Protein AF-A0AAE3GCT2-F1 (afdb_monomer)

Organism: NCBI:txid334858

Radius of gyration: 16.29 Å; Cα contacts (8 Å, |Δi|>4): 126; chains: 1; bounding box: 26×28×56 Å

Nearest PDB structures (foldseek):
  4u13-assembly1_B  TM=7.951E-01  e=9.377E-02  Sinorhizobium meliloti 1021
  4kvh-assembly1_A-2  TM=7.182E-01  e=4.572E-02  Halomicrobium mukohataei DSM 12286
  3g0k-assembly1_A-2  TM=7.296E-01  e=1.426E-01  Novosphingobium aromaticivorans DSM 12444
  8uqf-assembly1_A  TM=7.338E-01  e=5.320E-01  synthetic construct
  2lyx-assembly1_A  TM=4.913E-01  e=6.367E-01  Bacillus subtilis subsp. subtilis str. 168

Structure (mmCIF, N/CA/C/O backbone):
data_AF-A0AAE3GCT2-F1
#
_entry.id   AF-A0AAE3GCT2-F1
#
loop_
_atom_site.group_PDB
_atom_site.id
_atom_site.type_symbol
_atom_site.label_atom_id
_atom_site.label_alt_id
_atom_site.label_comp_id
_atom_site.label_asym_id
_atom_site.label_entity_id
_atom_site.label_seq_id
_atom_site.pdbx_PDB_ins_code
_atom_site.Cartn_x
_atom_site.Cartn_y
_atom_site.Cartn_z
_atom_site.occupancy
_atom_site.B_iso_or_equiv
_atom_site.auth_seq_id
_atom_site.auth_comp_id
_atom_site.auth_asym_id
_atom_site.auth_atom_id
_atom_site.pdbx_PDB_model_num
ATOM 1 N N . MET A 1 1 ? -14.445 -4.430 -14.194 1.00 50.38 1 MET A N 1
ATOM 2 C CA . MET A 1 1 ? -14.496 -4.505 -12.719 1.00 50.38 1 MET A CA 1
ATOM 3 C C . MET A 1 1 ? -13.604 -3.387 -12.199 1.00 50.38 1 MET A C 1
ATOM 5 O O . MET A 1 1 ? -12.483 -3.295 -12.684 1.00 50.38 1 MET A O 1
ATOM 9 N N . SER A 1 2 ? -14.136 -2.485 -11.367 1.00 55.19 2 SER A N 1
ATOM 10 C CA . SER A 1 2 ? -13.393 -1.357 -10.766 1.00 55.19 2 SER A CA 1
ATOM 11 C C . SER A 1 2 ? -12.908 -1.746 -9.368 1.00 55.19 2 SER A C 1
ATOM 13 O O . SER A 1 2 ? -13.453 -2.675 -8.776 1.00 55.19 2 SER A O 1
ATOM 15 N N . SER A 1 3 ? -11.936 -1.014 -8.829 1.00 59.09 3 SER A N 1
ATOM 16 C CA . SER A 1 3 ? -11.505 -1.122 -7.428 1.00 59.09 3 SER A CA 1
ATOM 17 C C . SER A 1 3 ? -12.627 -0.815 -6.421 1.00 59.09 3 SER A C 1
ATOM 19 O O . SER A 1 3 ? -12.492 -1.160 -5.253 1.00 59.09 3 SER A O 1
ATOM 21 N N . ASP A 1 4 ? -13.715 -0.171 -6.852 1.00 62.50 4 ASP A N 1
ATOM 22 C CA . ASP A 1 4 ? -14.817 0.267 -5.977 1.00 62.50 4 ASP A CA 1
ATOM 23 C C . ASP A 1 4 ? -15.837 -0.845 -5.655 1.00 62.50 4 ASP A C 1
ATOM 25 O O . ASP A 1 4 ? -16.781 -0.627 -4.900 1.00 62.50 4 ASP A O 1
ATOM 29 N N . ASP A 1 5 ? -15.670 -2.038 -6.235 1.00 73.06 5 ASP A N 1
ATOM 30 C CA . ASP A 1 5 ? -16.463 -3.239 -5.948 1.00 73.06 5 ASP A CA 1
ATOM 31 C C . ASP A 1 5 ? -15.607 -4.239 -5.145 1.00 73.06 5 ASP A C 1
ATOM 33 O O . ASP A 1 5 ? -14.478 -4.504 -5.563 1.00 73.06 5 ASP A O 1
ATOM 37 N N . PRO A 1 6 ? -16.095 -4.842 -4.040 1.00 70.62 6 PRO A N 1
ATOM 38 C CA . PRO A 1 6 ? -15.294 -5.751 -3.214 1.00 70.62 6 PRO A CA 1
ATOM 39 C C . PRO A 1 6 ? -14.650 -6.907 -3.991 1.00 70.62 6 PRO A C 1
ATOM 41 O O . PRO A 1 6 ? -13.494 -7.255 -3.747 1.00 70.62 6 PRO A O 1
ATOM 44 N N . ALA A 1 7 ? -15.364 -7.488 -4.960 1.00 70.56 7 ALA A N 1
ATOM 45 C CA . ALA A 1 7 ? -14.808 -8.548 -5.798 1.00 70.56 7 ALA A CA 1
ATOM 46 C C . ALA A 1 7 ? -13.736 -8.006 -6.759 1.00 70.56 7 ALA A C 1
ATOM 48 O O . ALA A 1 7 ? -12.686 -8.630 -6.925 1.00 70.56 7 ALA A O 1
ATOM 49 N N . GLY A 1 8 ? -13.962 -6.828 -7.347 1.00 66.56 8 GLY A N 1
ATOM 50 C CA . GLY A 1 8 ? -12.963 -6.109 -8.139 1.00 66.56 8 GLY A CA 1
ATOM 51 C C . GLY A 1 8 ? -11.697 -5.752 -7.352 1.00 66.56 8 GLY A C 1
ATOM 52 O O . GLY A 1 8 ? -10.592 -5.958 -7.857 1.00 66.56 8 GLY A O 1
ATOM 53 N N . HIS A 1 9 ? -11.842 -5.299 -6.106 1.00 70.00 9 HIS A N 1
ATOM 54 C CA . HIS A 1 9 ? -10.734 -5.001 -5.198 1.0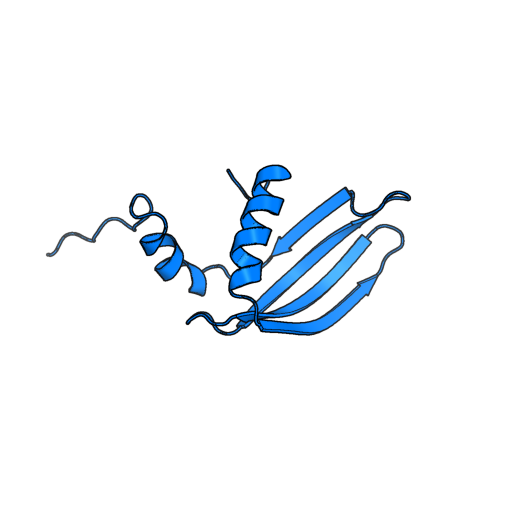0 70.00 9 HIS A CA 1
ATOM 55 C C . HIS A 1 9 ? -9.893 -6.253 -4.906 1.00 70.00 9 HIS A C 1
ATOM 57 O O . HIS A 1 9 ? -8.679 -6.248 -5.114 1.00 70.00 9 HIS A O 1
ATOM 63 N N . LEU A 1 10 ? -10.533 -7.364 -4.521 1.00 77.56 10 LEU A N 1
ATOM 64 C CA . LEU A 1 10 ? -9.839 -8.628 -4.240 1.00 77.56 10 LEU A CA 1
ATOM 65 C C . LEU A 1 10 ? -9.153 -9.214 -5.483 1.00 77.56 10 LEU A C 1
ATOM 67 O O . LEU A 1 10 ? -8.028 -9.713 -5.398 1.00 77.56 10 LEU A O 1
ATOM 71 N N . ALA A 1 11 ? -9.799 -9.137 -6.649 1.00 74.31 11 ALA A N 1
ATOM 72 C CA . ALA A 1 11 ? -9.211 -9.595 -7.905 1.00 74.31 11 ALA A CA 1
ATOM 73 C C . ALA A 1 11 ? -7.988 -8.752 -8.309 1.00 74.31 11 ALA A C 1
ATOM 75 O O . ALA A 1 11 ? -6.964 -9.308 -8.716 1.00 74.31 11 ALA A O 1
ATOM 76 N N . GLY A 1 12 ? -8.071 -7.425 -8.161 1.00 74.38 12 GLY A N 1
ATOM 77 C CA . GLY A 1 12 ? -6.950 -6.514 -8.395 1.00 74.38 12 GLY A CA 1
ATOM 78 C C . GLY A 1 12 ? -5.777 -6.794 -7.456 1.00 74.38 12 GLY A C 1
ATOM 79 O O . GLY A 1 12 ? -4.633 -6.897 -7.907 1.00 74.38 12 GLY A O 1
ATOM 80 N N . LEU A 1 13 ? -6.068 -7.025 -6.173 1.00 82.19 13 LEU A N 1
ATOM 81 C CA . LEU A 1 13 ? -5.068 -7.349 -5.160 1.00 82.19 13 LEU A CA 1
ATOM 82 C C . LEU A 1 13 ? -4.312 -8.644 -5.493 1.00 82.19 13 LEU A C 1
ATOM 84 O O . LEU A 1 13 ? -3.086 -8.675 -5.417 1.00 82.19 13 LEU A O 1
ATOM 88 N N . ALA A 1 14 ? -5.006 -9.694 -5.940 1.00 81.81 14 ALA A N 1
ATOM 89 C CA . ALA A 1 14 ? -4.371 -10.963 -6.302 1.00 81.81 14 ALA A CA 1
ATOM 90 C C . ALA A 1 14 ? -3.364 -10.833 -7.462 1.00 81.81 14 ALA A C 1
ATOM 92 O O . ALA A 1 14 ? -2.341 -11.521 -7.477 1.00 81.81 14 ALA A O 1
ATOM 93 N N . GLY A 1 15 ? -3.643 -9.964 -8.440 1.00 82.81 15 GLY A N 1
ATOM 94 C CA . GLY A 1 15 ? -2.706 -9.654 -9.522 1.00 82.81 15 GLY A CA 1
ATOM 95 C C . GLY A 1 15 ? -1.523 -8.821 -9.032 1.00 82.81 15 GLY A C 1
ATOM 96 O O . GLY A 1 15 ? -0.373 -9.147 -9.327 1.00 82.81 15 GLY A O 1
ATOM 97 N N . PHE A 1 16 ? -1.806 -7.790 -8.237 1.00 85.94 16 PHE A N 1
ATOM 98 C CA . PHE A 1 16 ? -0.803 -6.881 -7.691 1.00 85.94 16 PHE A CA 1
ATOM 99 C C . PHE A 1 16 ? 0.210 -7.600 -6.788 1.00 85.94 16 PHE A C 1
ATOM 101 O O . PHE A 1 16 ? 1.415 -7.437 -6.966 1.00 85.94 16 PHE A O 1
ATOM 108 N N . LEU A 1 17 ? -0.243 -8.498 -5.906 1.00 89.00 17 LEU A N 1
ATOM 109 C CA . LEU A 1 17 ? 0.630 -9.261 -5.003 1.00 89.00 17 LEU A CA 1
ATOM 110 C C . LEU A 1 17 ? 1.683 -10.118 -5.723 1.00 89.00 17 LEU A C 1
ATOM 112 O O . LEU A 1 17 ? 2.697 -10.458 -5.123 1.00 89.00 17 LEU A O 1
ATOM 116 N N . ARG A 1 18 ? 1.494 -10.451 -7.007 1.00 90.44 18 ARG A N 1
ATOM 117 C CA . ARG A 1 18 ? 2.499 -11.199 -7.786 1.00 90.44 18 ARG A CA 1
ATOM 118 C C . ARG A 1 18 ? 3.738 -10.379 -8.117 1.00 90.44 18 ARG A C 1
ATOM 120 O O . ARG A 1 18 ? 4.776 -10.965 -8.406 1.00 90.44 18 ARG A O 1
ATOM 127 N N . VAL A 1 19 ? 3.612 -9.054 -8.147 1.00 92.12 19 VAL A N 1
ATOM 128 C CA . VAL A 1 19 ? 4.724 -8.155 -8.467 1.00 92.12 19 VAL A CA 1
ATOM 129 C C . VAL A 1 19 ? 5.299 -7.471 -7.235 1.00 92.12 19 VAL A C 1
ATOM 131 O O . VAL A 1 19 ? 6.386 -6.914 -7.331 1.00 92.12 19 VAL A O 1
ATOM 134 N N . VAL A 1 20 ? 4.615 -7.509 -6.091 1.00 95.94 20 VAL A N 1
ATOM 135 C CA . VAL A 1 20 ? 5.107 -6.935 -4.833 1.00 95.94 20 VAL A CA 1
ATOM 136 C C . VAL A 1 20 ? 6.246 -7.785 -4.272 1.00 95.94 20 VAL A C 1
ATOM 138 O O . VAL A 1 20 ? 6.118 -8.998 -4.129 1.00 95.94 20 VAL A O 1
ATOM 141 N N . THR A 1 21 ? 7.360 -7.144 -3.927 1.00 97.50 21 THR A N 1
ATOM 142 C CA . THR A 1 21 ? 8.542 -7.787 -3.329 1.00 97.50 21 THR A CA 1
ATOM 143 C C . THR A 1 21 ? 8.739 -7.437 -1.860 1.00 97.50 21 THR A C 1
ATOM 145 O O . THR A 1 21 ? 9.530 -8.087 -1.183 1.00 97.50 21 THR A O 1
ATOM 148 N N . GLY A 1 22 ? 8.052 -6.412 -1.360 1.00 96.75 22 GLY A N 1
ATOM 149 C CA . GLY A 1 22 ? 8.149 -5.975 0.027 1.00 96.75 22 GLY A CA 1
ATOM 150 C C . GLY A 1 22 ? 7.327 -4.721 0.288 1.00 96.75 22 GLY A C 1
ATOM 151 O O . GLY A 1 22 ? 6.853 -4.074 -0.649 1.00 96.75 22 GLY A O 1
ATOM 152 N N . VAL A 1 23 ? 7.177 -4.394 1.567 1.00 97.88 23 VAL A N 1
ATOM 153 C CA . VAL A 1 23 ? 6.538 -3.164 2.029 1.00 97.88 23 VAL A CA 1
ATOM 154 C C . VAL A 1 23 ? 7.362 -2.552 3.153 1.00 97.88 23 VAL A C 1
ATOM 156 O O . VAL A 1 23 ? 7.783 -3.273 4.056 1.00 97.88 23 VAL A O 1
ATOM 159 N N . ASP A 1 24 ? 7.535 -1.237 3.103 1.00 98.50 24 ASP A N 1
ATOM 160 C CA . ASP A 1 24 ? 8.198 -0.455 4.143 1.00 98.50 24 ASP A CA 1
ATOM 161 C C . ASP A 1 24 ? 7.184 0.528 4.736 1.00 98.50 24 ASP A C 1
ATOM 163 O O . ASP A 1 24 ? 6.697 1.438 4.060 1.00 98.50 24 ASP A O 1
ATOM 167 N N . MET A 1 25 ? 6.832 0.336 6.008 1.00 98.50 25 MET A N 1
ATOM 168 C CA . MET A 1 25 ? 5.912 1.229 6.713 1.00 98.50 25 MET A CA 1
ATOM 169 C C . MET A 1 25 ? 6.598 2.554 7.055 1.00 98.50 25 MET A C 1
ATOM 171 O O . MET A 1 25 ? 7.714 2.567 7.573 1.00 98.50 25 MET A O 1
ATOM 175 N N . ILE A 1 26 ? 5.921 3.673 6.791 1.00 98.50 26 ILE A N 1
ATOM 176 C CA . ILE A 1 26 ? 6.463 5.027 6.990 1.00 98.50 26 ILE A CA 1
ATOM 177 C C . ILE A 1 26 ? 5.759 5.730 8.146 1.00 98.50 26 ILE A C 1
ATOM 179 O O . ILE A 1 26 ? 6.407 6.393 8.954 1.00 98.50 26 ILE A O 1
ATOM 183 N N . SER A 1 27 ? 4.431 5.635 8.212 1.00 98.50 27 SER A N 1
ATOM 184 C CA . SER A 1 27 ? 3.638 6.286 9.251 1.00 98.50 27 SER A CA 1
ATOM 185 C C . SER A 1 27 ? 2.325 5.558 9.481 1.00 98.50 27 SER A C 1
ATOM 187 O O . SER A 1 27 ? 1.714 5.047 8.545 1.00 98.50 27 SER A O 1
ATOM 189 N N . GLU A 1 28 ? 1.882 5.568 10.732 1.00 98.50 28 GLU A N 1
ATOM 190 C CA . GLU A 1 28 ? 0.628 4.978 11.171 1.00 98.50 28 GLU A CA 1
ATOM 191 C C . GLU A 1 28 ? -0.076 5.976 12.095 1.00 98.50 28 GLU A C 1
ATOM 193 O O . GLU A 1 28 ? 0.531 6.523 13.020 1.00 98.50 28 GLU A O 1
ATOM 198 N N . LEU A 1 29 ? -1.357 6.227 11.841 1.00 98.50 29 LEU A N 1
ATOM 199 C CA . LEU A 1 29 ? -2.220 7.048 12.684 1.00 98.50 29 LEU A CA 1
ATOM 200 C C . LEU A 1 29 ? -3.483 6.259 13.001 1.00 98.50 29 LEU A C 1
ATOM 202 O O . LEU A 1 29 ? -4.195 5.839 12.091 1.00 98.50 29 LEU A O 1
ATOM 206 N N . TYR A 1 30 ? -3.770 6.095 14.288 1.00 98.12 30 TYR A N 1
ATOM 207 C CA . TYR A 1 30 ? -4.891 5.297 14.773 1.00 98.12 30 TYR A CA 1
ATOM 208 C C . TYR A 1 30 ? -5.914 6.169 15.497 1.00 98.12 30 TYR A C 1
ATOM 210 O O . TYR A 1 30 ? -5.560 6.974 16.359 1.00 98.12 30 TYR A O 1
ATOM 218 N N . GLY A 1 31 ? -7.182 5.976 15.148 1.00 97.25 31 GLY A N 1
ATOM 219 C CA . GLY A 1 31 ? -8.345 6.467 15.877 1.00 97.25 31 GLY A CA 1
ATOM 220 C C . GLY A 1 31 ? -9.168 5.302 16.430 1.00 97.25 31 GLY A C 1
ATOM 221 O O . GLY A 1 31 ? -8.844 4.136 16.228 1.00 97.25 31 GLY A O 1
ATOM 222 N N . GLU A 1 32 ? -10.266 5.611 17.117 1.00 97.62 32 GLU A N 1
ATOM 223 C CA . GLU A 1 32 ? -11.124 4.590 17.740 1.00 97.62 32 GLU A CA 1
ATOM 224 C C . GLU A 1 32 ? -11.757 3.632 16.715 1.00 97.62 32 GLU A C 1
ATOM 226 O O . GLU A 1 32 ? -11.902 2.442 16.975 1.00 97.62 32 GLU A O 1
ATOM 231 N N . ARG A 1 33 ? -12.130 4.147 15.537 1.00 98.06 33 ARG A N 1
ATOM 232 C CA . ARG A 1 33 ? -12.817 3.393 14.470 1.00 98.06 33 ARG A CA 1
ATOM 233 C C . ARG A 1 33 ? -12.211 3.628 13.088 1.00 98.06 33 ARG A C 1
ATOM 235 O O . ARG A 1 33 ? -12.877 3.449 12.067 1.00 98.06 33 ARG A O 1
ATOM 242 N N . GLU A 1 34 ? -10.964 4.078 13.050 1.00 98.44 34 GLU A N 1
ATOM 243 C CA . GLU A 1 34 ? -10.258 4.362 11.808 1.00 98.44 34 GLU A CA 1
ATOM 244 C C . GLU A 1 34 ? -8.747 4.223 11.967 1.00 98.44 34 GLU A C 1
ATOM 246 O O . GLU A 1 34 ? -8.206 4.351 13.065 1.00 98.44 34 GLU A O 1
ATOM 251 N N . ALA A 1 35 ? -8.066 3.982 10.854 1.00 98.38 35 ALA A N 1
ATOM 252 C CA . ALA A 1 35 ? -6.613 3.987 10.783 1.00 98.38 35 ALA A CA 1
ATOM 253 C C . ALA A 1 35 ? -6.170 4.620 9.465 1.00 98.38 35 ALA A C 1
ATOM 255 O O . ALA A 1 35 ? -6.845 4.472 8.449 1.00 98.38 35 ALA A O 1
ATOM 256 N N . THR A 1 36 ? -5.038 5.316 9.468 1.00 98.50 36 THR A N 1
ATOM 257 C CA . THR A 1 36 ? -4.374 5.792 8.252 1.00 98.50 36 THR A CA 1
ATOM 258 C C . THR A 1 36 ? -2.946 5.286 8.246 1.00 98.50 36 THR A C 1
ATOM 260 O O . THR A 1 36 ? -2.203 5.531 9.196 1.00 98.50 36 THR A O 1
ATOM 263 N N . LEU A 1 37 ? -2.569 4.607 7.170 1.00 98.56 37 LEU A N 1
ATOM 264 C CA . LEU A 1 37 ? -1.225 4.092 6.954 1.00 98.56 37 LEU A CA 1
ATOM 265 C C . LEU A 1 37 ? -0.590 4.830 5.782 1.00 98.56 37 LEU A C 1
ATOM 267 O O . LEU A 1 37 ? -1.246 5.104 4.777 1.00 98.56 37 LEU A O 1
ATOM 271 N N . VAL A 1 38 ? 0.700 5.120 5.899 1.00 98.62 38 VAL A N 1
ATOM 272 C CA . VAL A 1 38 ? 1.542 5.561 4.789 1.00 98.62 38 VAL A CA 1
ATOM 273 C C . VAL A 1 38 ? 2.691 4.577 4.683 1.00 98.62 38 VAL A C 1
ATOM 275 O O . VAL A 1 38 ? 3.430 4.393 5.648 1.00 98.62 38 VAL A O 1
ATOM 278 N N . TYR A 1 39 ? 2.849 3.947 3.526 1.00 98.62 39 TYR A N 1
ATOM 279 C CA . TYR A 1 39 ? 3.864 2.922 3.303 1.00 98.62 39 TYR A CA 1
ATOM 280 C C . TYR A 1 39 ? 4.343 2.918 1.854 1.00 98.62 39 TYR A C 1
ATOM 282 O O . TYR A 1 39 ? 3.642 3.346 0.933 1.00 98.62 39 TYR A O 1
ATOM 290 N N . ASP A 1 40 ? 5.563 2.441 1.662 1.00 98.56 40 ASP A N 1
ATOM 291 C CA . ASP A 1 40 ? 6.119 2.138 0.356 1.00 98.56 40 ASP A CA 1
ATOM 292 C C . ASP A 1 40 ? 5.834 0.679 0.003 1.00 98.56 40 ASP A C 1
ATOM 294 O O . ASP A 1 40 ? 6.040 -0.224 0.810 1.00 98.56 40 ASP A O 1
ATOM 298 N N . VAL A 1 41 ? 5.355 0.445 -1.218 1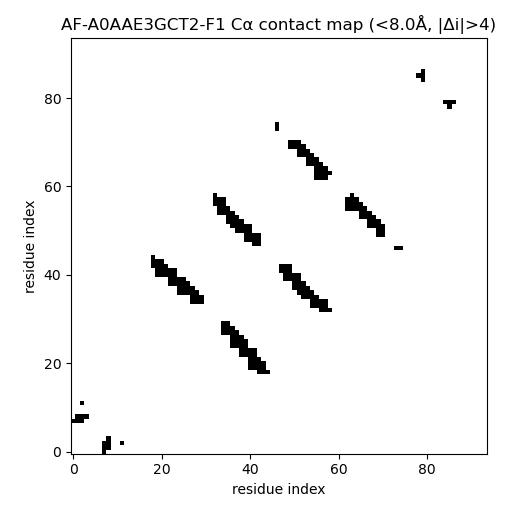.00 98.19 41 VAL A N 1
ATOM 299 C CA . VAL A 1 41 ? 5.242 -0.890 -1.811 1.00 98.19 41 VAL A CA 1
ATOM 300 C C . VAL A 1 41 ? 6.350 -1.048 -2.834 1.00 98.19 41 VAL A C 1
ATOM 302 O O . VAL A 1 41 ? 6.380 -0.329 -3.834 1.00 98.19 41 VAL A O 1
ATOM 305 N N . HIS A 1 42 ? 7.244 -2.004 -2.617 1.00 97.88 42 HIS A N 1
ATOM 306 C CA . HIS A 1 42 ? 8.287 -2.340 -3.577 1.00 97.88 42 HIS A CA 1
ATOM 307 C C . HIS A 1 42 ? 7.764 -3.354 -4.577 1.00 97.88 42 HIS A C 1
ATOM 309 O O . HIS A 1 42 ? 7.150 -4.353 -4.198 1.00 97.88 42 HIS A O 1
ATOM 315 N N . THR A 1 43 ? 8.024 -3.111 -5.858 1.00 96.62 43 THR A N 1
ATOM 316 C CA . THR A 1 43 ? 7.568 -3.976 -6.941 1.00 96.62 43 THR A CA 1
ATOM 317 C C . THR A 1 43 ? 8.731 -4.424 -7.819 1.00 96.62 43 THR A C 1
ATOM 319 O O . THR A 1 43 ? 9.644 -3.656 -8.115 1.00 96.62 43 THR A O 1
ATOM 322 N N . ALA A 1 44 ? 8.667 -5.659 -8.314 1.00 95.25 44 ALA A N 1
ATOM 323 C CA . ALA A 1 44 ? 9.550 -6.198 -9.347 1.00 95.25 44 ALA A CA 1
ATOM 324 C C . ALA A 1 44 ? 9.150 -5.702 -10.752 1.00 95.25 44 ALA A C 1
ATOM 326 O O . ALA A 1 44 ? 9.125 -6.467 -11.717 1.00 95.25 44 ALA A O 1
ATOM 327 N N . THR A 1 45 ? 8.780 -4.427 -10.871 1.00 93.12 45 THR A N 1
ATOM 328 C CA . THR A 1 45 ? 8.360 -3.794 -12.127 1.00 93.12 45 THR A CA 1
ATOM 329 C C . THR A 1 45 ? 9.174 -2.524 -12.376 1.00 93.12 45 THR A C 1
ATOM 331 O O . THR A 1 45 ? 9.795 -2.008 -11.446 1.00 93.12 45 THR A O 1
ATOM 334 N N . PRO A 1 46 ? 9.144 -1.957 -13.596 1.00 93.56 46 PRO A N 1
ATOM 335 C CA . PRO A 1 46 ? 9.759 -0.657 -13.863 1.00 93.56 46 PRO A CA 1
ATOM 336 C C . PRO A 1 46 ? 9.208 0.502 -13.017 1.00 93.56 46 PRO A C 1
ATOM 338 O O . PRO A 1 46 ? 9.858 1.540 -12.946 1.00 93.56 46 PRO A O 1
ATOM 341 N N . VAL A 1 47 ? 8.045 0.341 -12.368 1.00 94.31 47 VAL A N 1
ATOM 342 C CA . VAL A 1 47 ? 7.518 1.326 -11.407 1.00 94.31 47 VAL A CA 1
ATOM 343 C C . VAL A 1 47 ? 8.420 1.438 -10.175 1.00 94.31 47 VAL A C 1
ATOM 345 O O . VAL A 1 47 ? 8.511 2.505 -9.574 1.00 94.31 47 VAL A O 1
ATOM 348 N N . GLY A 1 48 ? 9.119 0.361 -9.805 1.00 96.06 48 GLY A N 1
ATOM 349 C CA . GLY A 1 48 ? 9.937 0.320 -8.600 1.00 96.06 48 GLY A CA 1
ATOM 350 C C . GLY A 1 48 ? 9.061 0.426 -7.356 1.00 96.06 48 GLY A C 1
ATOM 351 O O . GLY A 1 48 ? 8.381 -0.537 -7.000 1.00 96.06 48 GLY A O 1
ATOM 352 N N . THR A 1 49 ? 9.066 1.590 -6.710 1.00 97.62 49 THR A N 1
ATOM 353 C CA . THR A 1 49 ? 8.347 1.833 -5.454 1.00 97.62 49 THR A CA 1
ATOM 354 C C . THR A 1 49 ? 7.079 2.656 -5.677 1.00 97.62 49 THR A C 1
ATOM 356 O O . THR A 1 49 ? 7.131 3.741 -6.251 1.00 97.62 49 THR A O 1
ATOM 359 N N . GLN A 1 50 ? 5.952 2.178 -5.147 1.00 97.12 50 GLN A N 1
ATOM 360 C CA . GLN A 1 50 ? 4.708 2.936 -5.036 1.00 97.12 50 GLN A CA 1
ATOM 361 C C . GLN A 1 50 ? 4.532 3.459 -3.606 1.00 97.12 50 GLN A C 1
ATOM 363 O O . GLN A 1 50 ? 4.306 2.676 -2.682 1.00 97.12 50 GLN A O 1
ATOM 368 N N . ARG A 1 51 ? 4.535 4.785 -3.441 1.00 98.25 51 ARG A N 1
ATOM 369 C CA . ARG A 1 51 ? 4.097 5.431 -2.198 1.00 98.25 51 ARG A CA 1
ATOM 370 C C . ARG A 1 51 ? 2.581 5.342 -2.090 1.00 98.25 51 ARG A C 1
ATOM 372 O O . ARG A 1 51 ? 1.870 5.830 -2.970 1.00 98.25 51 ARG A O 1
ATOM 379 N N . THR A 1 52 ? 2.110 4.764 -0.997 1.00 97.81 52 THR A N 1
ATOM 380 C CA . THR A 1 52 ? 0.692 4.521 -0.753 1.00 97.81 52 THR A CA 1
ATOM 381 C C . THR A 1 52 ? 0.259 5.199 0.538 1.00 97.81 52 THR A C 1
ATOM 383 O O . THR A 1 52 ? 0.962 5.128 1.545 1.00 97.81 52 THR A O 1
ATOM 386 N N . ALA A 1 53 ? -0.895 5.858 0.500 1.00 98.38 53 ALA A N 1
ATOM 387 C CA . ALA A 1 53 ? -1.657 6.222 1.682 1.00 98.38 53 ALA A CA 1
ATOM 388 C C . ALA A 1 53 ? -2.970 5.437 1.660 1.00 98.38 53 ALA A C 1
ATOM 390 O O . ALA A 1 53 ? -3.687 5.454 0.659 1.00 98.38 53 ALA A O 1
ATOM 391 N N . GLU A 1 54 ? -3.280 4.748 2.749 1.00 97.25 54 GLU A N 1
ATOM 392 C CA . GLU A 1 54 ? -4.481 3.929 2.860 1.00 97.25 54 GLU A CA 1
ATOM 393 C C . GLU A 1 54 ? -5.229 4.286 4.141 1.00 97.25 54 GLU A C 1
ATOM 395 O O . GLU A 1 54 ? -4.648 4.313 5.227 1.00 97.25 54 GLU A O 1
ATOM 400 N N . HIS A 1 55 ? -6.511 4.612 4.005 1.00 98.00 55 HIS A N 1
ATOM 401 C CA . HIS A 1 55 ? -7.382 4.942 5.124 1.00 98.00 55 HIS A CA 1
ATOM 402 C C . HIS A 1 55 ? -8.448 3.866 5.306 1.00 98.00 55 HIS A C 1
ATOM 404 O O . HIS A 1 55 ? -9.149 3.504 4.362 1.00 98.00 55 HIS A O 1
ATOM 410 N N . PHE A 1 56 ? -8.600 3.402 6.539 1.00 96.81 56 PHE A N 1
ATOM 411 C CA . PHE A 1 56 ? -9.512 2.339 6.929 1.00 96.81 56 PHE A CA 1
ATOM 412 C C . PHE A 1 56 ? -10.615 2.883 7.824 1.00 96.81 56 PHE A C 1
ATOM 414 O O . PHE A 1 56 ? -10.346 3.665 8.736 1.00 96.81 56 PHE A O 1
ATOM 421 N N . ARG A 1 57 ? -11.839 2.384 7.634 1.00 97.69 57 ARG A N 1
ATOM 422 C CA . ARG A 1 57 ? -12.889 2.432 8.661 1.00 97.69 57 ARG A CA 1
ATOM 423 C C . ARG A 1 57 ? -13.077 1.061 9.267 1.00 97.69 57 ARG A C 1
ATOM 425 O O . ARG A 1 57 ? -13.010 0.056 8.563 1.00 97.69 57 ARG A O 1
ATOM 432 N N . LEU A 1 58 ? -13.315 1.042 10.572 1.00 97.00 58 LEU A N 1
ATOM 433 C CA . LEU A 1 58 ? -13.366 -0.163 11.385 1.00 97.00 58 LEU A CA 1
ATOM 434 C C . LEU A 1 58 ? -14.687 -0.246 12.161 1.00 97.00 58 LEU A C 1
ATOM 436 O O . LEU A 1 58 ? -15.284 0.765 12.552 1.00 97.00 58 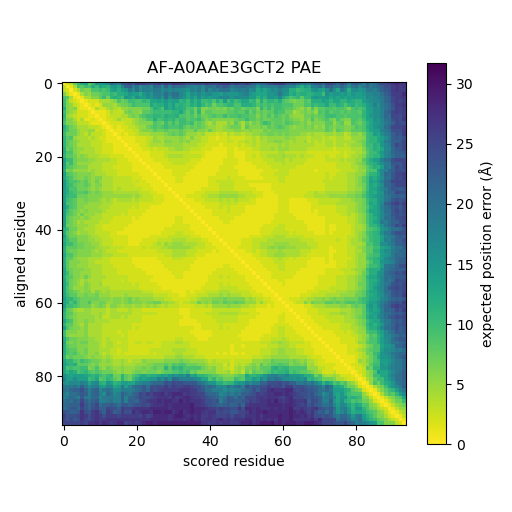LEU A O 1
ATOM 440 N N . ASP A 1 59 ? -15.129 -1.470 12.399 1.00 96.31 59 ASP A N 1
ATOM 441 C CA . ASP A 1 59 ? -16.111 -1.819 13.415 1.00 96.31 59 ASP A CA 1
ATOM 442 C C . ASP A 1 59 ? -15.637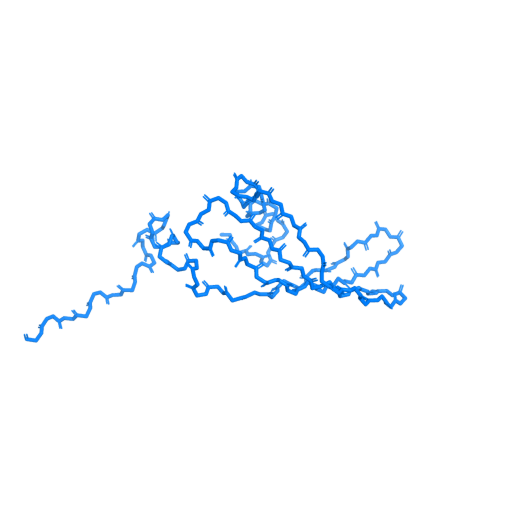 -3.024 14.238 1.00 96.31 59 ASP A C 1
ATOM 444 O O . ASP A 1 59 ? -14.498 -3.471 14.108 1.00 96.31 59 ASP A O 1
ATOM 448 N N . ASP A 1 60 ? -16.515 -3.550 15.090 1.00 95.88 60 ASP A N 1
ATOM 449 C CA . ASP A 1 60 ? -16.197 -4.661 15.992 1.00 95.88 60 ASP A CA 1
ATOM 450 C C . ASP A 1 60 ? -15.907 -5.979 15.242 1.00 95.88 60 ASP A C 1
ATOM 452 O O . ASP A 1 60 ? -15.433 -6.945 15.837 1.00 95.88 60 ASP A O 1
ATOM 456 N N . THR A 1 61 ? -16.195 -6.033 13.938 1.00 95.06 61 THR A N 1
ATOM 457 C CA . THR A 1 61 ? -15.985 -7.192 13.063 1.00 95.06 61 THR A CA 1
ATOM 458 C C . THR A 1 61 ? -14.791 -7.028 12.120 1.00 95.06 61 THR A C 1
ATOM 460 O O . THR A 1 61 ? -14.306 -8.026 11.584 1.00 95.06 61 THR A O 1
ATOM 463 N N . GLY A 1 62 ? -14.276 -5.804 11.952 1.00 92.38 62 GLY A N 1
ATOM 464 C CA . GLY A 1 62 ? -13.064 -5.519 11.187 1.00 92.38 62 GLY A CA 1
ATOM 465 C C . GLY A 1 62 ? -13.180 -4.301 10.271 1.00 92.38 62 GLY A C 1
ATOM 466 O O . GLY A 1 62 ? -13.799 -3.297 10.614 1.00 92.38 62 GLY A O 1
ATOM 467 N N . ILE A 1 63 ? -12.526 -4.372 9.107 1.00 93.38 63 ILE A N 1
ATOM 468 C CA . ILE A 1 63 ? -12.497 -3.288 8.116 1.00 93.38 63 ILE A CA 1
ATOM 469 C C . ILE A 1 63 ? -13.834 -3.221 7.378 1.00 93.38 63 ILE A C 1
ATOM 471 O O . ILE A 1 63 ? -14.236 -4.170 6.709 1.00 93.38 63 ILE A O 1
ATOM 475 N N . THR A 1 64 ? -14.486 -2.066 7.457 1.00 93.56 64 THR A N 1
ATOM 476 C CA . THR A 1 64 ? -15.763 -1.778 6.788 1.00 93.56 64 THR A CA 1
ATOM 477 C C . THR A 1 64 ? -15.590 -0.968 5.507 1.00 93.56 64 THR A C 1
ATOM 479 O O . THR A 1 64 ? -16.425 -1.055 4.609 1.00 93.56 64 THR A O 1
ATOM 482 N N . SER A 1 65 ? -14.501 -0.202 5.384 1.00 92.00 65 SER A N 1
ATOM 483 C CA . SER A 1 65 ? -14.145 0.492 4.143 1.00 92.00 65 SER A CA 1
ATOM 484 C C . SER A 1 65 ? -12.649 0.752 4.043 1.00 92.00 65 SER A C 1
ATOM 486 O O . SER A 1 65 ? -11.988 0.968 5.060 1.00 92.00 65 SER A O 1
ATOM 488 N N . ILE A 1 66 ? -12.159 0.828 2.807 1.00 92.12 66 ILE A N 1
ATOM 489 C CA . ILE A 1 66 ? -10.776 1.154 2.463 1.00 92.12 66 ILE A CA 1
ATOM 490 C C . ILE A 1 66 ? -10.787 2.294 1.442 1.00 92.12 66 ILE A C 1
ATOM 492 O O . ILE A 1 66 ? -11.478 2.206 0.429 1.00 92.12 66 ILE A O 1
ATOM 496 N N . THR A 1 67 ? -9.990 3.331 1.686 1.00 93.88 67 THR A N 1
ATOM 497 C CA . THR A 1 67 ? -9.660 4.370 0.706 1.00 93.88 67 THR A CA 1
ATOM 498 C C . THR A 1 67 ? -8.172 4.286 0.400 1.00 93.88 67 THR A C 1
ATOM 500 O O . THR A 1 67 ? -7.349 4.629 1.247 1.00 93.88 67 THR A O 1
ATOM 503 N N . LEU A 1 68 ? -7.836 3.854 -0.815 1.00 92.44 68 LEU A N 1
ATOM 504 C CA . LEU A 1 68 ? -6.464 3.702 -1.295 1.00 92.44 68 LEU A CA 1
ATOM 505 C C . LEU A 1 68 ? -6.066 4.895 -2.172 1.00 92.44 68 LEU A C 1
ATOM 507 O O . LEU A 1 68 ? -6.757 5.220 -3.136 1.00 92.44 68 LEU A O 1
ATOM 511 N N . ILE A 1 69 ? -4.935 5.527 -1.865 1.00 95.12 69 ILE A N 1
ATOM 512 C CA . ILE A 1 69 ? -4.409 6.685 -2.593 1.00 95.12 69 ILE A CA 1
ATOM 513 C C . ILE A 1 69 ? -2.947 6.426 -2.957 1.00 95.12 69 ILE A C 1
ATOM 515 O O . ILE A 1 69 ? -2.112 6.164 -2.093 1.00 95.12 69 ILE A O 1
ATOM 519 N N . PHE A 1 70 ? -2.626 6.545 -4.243 1.00 95.06 70 PHE A N 1
ATOM 520 C CA . PHE A 1 70 ? -1.261 6.490 -4.764 1.00 95.06 70 PHE A CA 1
ATOM 521 C C . PHE A 1 70 ? -1.162 7.273 -6.080 1.00 95.06 70 PHE A C 1
ATOM 523 O O . PHE A 1 70 ? -2.173 7.539 -6.735 1.00 95.06 70 PHE A O 1
ATOM 530 N N . ASP A 1 71 ? 0.057 7.632 -6.490 1.00 95.19 71 ASP A N 1
ATOM 531 C CA . ASP A 1 71 ? 0.292 8.168 -7.834 1.00 95.19 71 ASP A CA 1
ATOM 532 C C . ASP A 1 71 ? 0.247 7.032 -8.864 1.00 95.19 71 ASP A C 1
ATOM 534 O O . ASP A 1 71 ? 1.155 6.205 -8.958 1.00 95.19 71 ASP A O 1
ATOM 538 N N . GLY A 1 72 ? -0.834 6.986 -9.642 1.00 92.75 72 GLY A N 1
ATOM 539 C CA . GLY A 1 72 ? -1.027 5.999 -10.703 1.00 92.75 72 GLY A CA 1
ATOM 540 C C . GLY A 1 72 ? -0.242 6.282 -11.987 1.00 92.75 72 GLY A C 1
ATOM 541 O O . GLY A 1 72 ? -0.216 5.432 -12.876 1.00 92.75 72 GLY A O 1
ATOM 542 N N . THR A 1 73 ? 0.392 7.449 -12.122 1.00 94.25 73 THR A N 1
ATOM 543 C CA . THR A 1 73 ? 1.069 7.867 -13.361 1.00 94.25 73 THR A CA 1
ATOM 544 C C . THR A 1 73 ? 2.144 6.872 -13.821 1.00 94.25 73 THR A C 1
ATOM 546 O O . THR A 1 73 ? 2.115 6.489 -14.996 1.00 94.25 73 THR A O 1
ATOM 549 N N . PRO A 1 74 ? 3.033 6.358 -12.944 1.00 94.12 74 PRO A N 1
ATOM 550 C CA . PRO A 1 74 ? 4.055 5.384 -13.339 1.00 94.12 74 PRO A CA 1
ATOM 551 C C . PRO A 1 74 ? 3.491 4.060 -13.878 1.00 94.12 74 PRO A C 1
ATOM 553 O O . PRO A 1 74 ? 4.165 3.368 -14.638 1.00 94.12 74 PRO A O 1
ATOM 556 N N . TRP A 1 75 ? 2.251 3.710 -13.523 1.00 90.75 75 TRP A N 1
ATOM 557 C CA . TRP A 1 75 ? 1.602 2.461 -13.930 1.00 90.75 75 TRP A CA 1
ATOM 558 C C . TRP A 1 75 ? 0.979 2.513 -15.328 1.00 90.75 75 TRP A C 1
ATOM 560 O O . TRP A 1 75 ? 0.744 1.466 -15.937 1.00 90.75 75 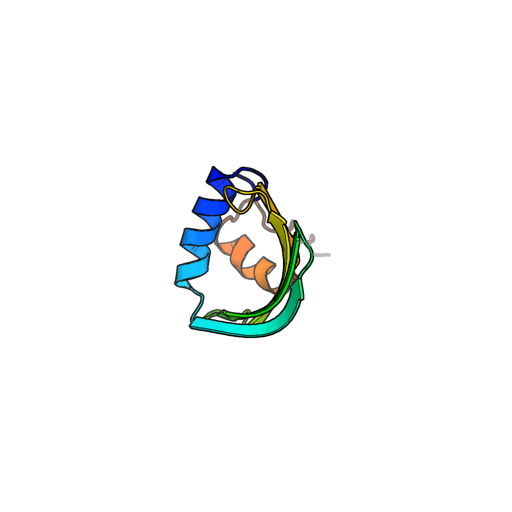TRP A O 1
ATOM 570 N N . GLN A 1 76 ? 0.714 3.709 -15.866 1.00 90.00 76 GLN A N 1
ATOM 571 C CA . GLN A 1 76 ? -0.007 3.874 -17.133 1.00 90.00 76 GLN A CA 1
ATOM 572 C C . GLN A 1 76 ? 0.610 3.111 -18.321 1.00 90.00 76 GLN A C 1
ATOM 574 O O . GLN A 1 76 ? -0.154 2.472 -19.051 1.00 90.00 76 GLN A O 1
ATOM 579 N N . PRO A 1 77 ? 1.947 3.087 -18.523 1.00 88.56 77 PRO A N 1
ATOM 580 C CA . PRO A 1 77 ? 2.541 2.336 -19.629 1.00 88.56 77 PRO A CA 1
ATOM 581 C C . PRO A 1 77 ? 2.248 0.833 -19.551 1.00 88.56 77 PRO A C 1
ATOM 583 O O . PRO A 1 77 ? 1.979 0.202 -20.569 1.00 88.56 77 PRO A O 1
ATOM 586 N N . MET A 1 78 ? 2.251 0.258 -18.345 1.00 84.44 78 MET A N 1
ATOM 587 C CA . MET A 1 78 ? 1.955 -1.163 -18.141 1.00 84.44 78 MET A CA 1
ATOM 588 C C . MET A 1 78 ? 0.468 -1.464 -18.351 1.00 84.44 78 MET A C 1
ATOM 590 O O . MET A 1 78 ? 0.126 -2.459 -18.990 1.00 84.44 78 MET A O 1
ATOM 594 N N . LEU A 1 79 ? -0.419 -0.583 -17.877 1.00 81.50 79 LEU A N 1
ATOM 595 C CA . LEU A 1 79 ? -1.865 -0.721 -18.074 1.00 81.50 79 LEU A CA 1
ATOM 596 C C . LEU A 1 79 ? -2.251 -0.676 -19.560 1.00 81.50 79 LEU A C 1
ATOM 598 O O . LEU A 1 79 ? -3.113 -1.445 -19.985 1.00 81.50 79 LEU A O 1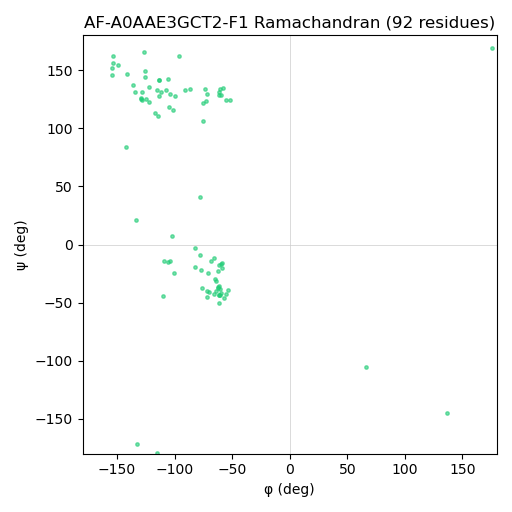
ATOM 602 N N . ALA A 1 80 ? -1.581 0.156 -20.363 1.00 80.94 80 ALA A N 1
ATOM 603 C CA . ALA A 1 80 ? -1.796 0.213 -21.809 1.00 80.94 80 ALA A CA 1
ATOM 604 C C . ALA A 1 80 ? -1.412 -1.098 -22.525 1.00 80.94 80 ALA A C 1
ATOM 606 O O . ALA A 1 80 ? -2.044 -1.463 -23.513 1.00 80.94 80 ALA A O 1
ATOM 607 N N . VAL A 1 81 ? -0.415 -1.834 -22.018 1.00 75.25 81 VAL A N 1
ATOM 608 C CA . VAL A 1 81 ? -0.015 -3.147 -22.560 1.00 75.25 81 VAL A CA 1
ATOM 609 C C . VAL A 1 81 ? -0.998 -4.247 -22.148 1.00 75.25 81 VAL A C 1
ATOM 611 O O . VAL A 1 81 ? -1.302 -5.132 -22.944 1.00 75.25 81 VAL A O 1
ATOM 614 N N . MET A 1 82 ? -1.515 -4.192 -20.917 1.00 67.06 82 MET A N 1
A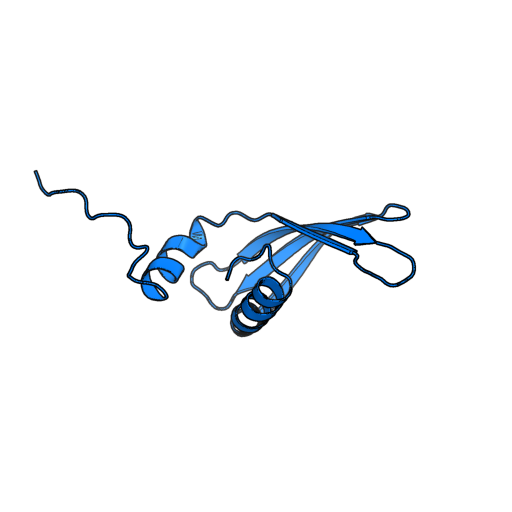TOM 615 C CA . MET A 1 82 ? -2.451 -5.191 -20.382 1.00 67.06 82 MET A CA 1
ATOM 616 C C . MET A 1 82 ? -3.884 -5.017 -20.904 1.00 67.06 82 MET A C 1
ATOM 618 O O . MET A 1 82 ? -4.652 -5.976 -20.898 1.00 67.06 82 MET A O 1
ATOM 622 N N . ASN A 1 83 ? -4.240 -3.816 -21.368 1.00 62.19 83 ASN A N 1
ATOM 623 C CA . ASN A 1 83 ? -5.537 -3.508 -21.963 1.00 62.19 83 ASN A CA 1
ATOM 624 C C . ASN A 1 83 ? -5.357 -2.533 -23.149 1.00 62.19 83 ASN A C 1
ATOM 626 O O . ASN A 1 83 ? -5.526 -1.320 -22.987 1.00 62.19 83 ASN A O 1
ATOM 630 N N . PRO A 1 84 ? -5.034 -3.029 -24.360 1.00 53.84 84 PRO A N 1
ATOM 631 C CA . PRO A 1 84 ? -4.704 -2.175 -25.508 1.00 53.84 84 PRO A CA 1
ATOM 632 C C . PRO A 1 84 ? -5.848 -1.247 -25.951 1.00 53.84 84 PRO A C 1
ATOM 634 O O . PRO A 1 84 ? -5.604 -0.241 -26.612 1.00 53.84 84 PRO A O 1
ATOM 637 N N . SER A 1 85 ? -7.091 -1.522 -25.544 1.00 61.91 85 SER A N 1
ATOM 638 C CA . SER A 1 85 ? -8.252 -0.649 -25.772 1.00 61.91 85 SER A CA 1
ATOM 639 C C . SER A 1 85 ? -8.224 0.675 -24.986 1.00 61.91 85 SER A C 1
ATOM 641 O O . SER A 1 85 ? -8.9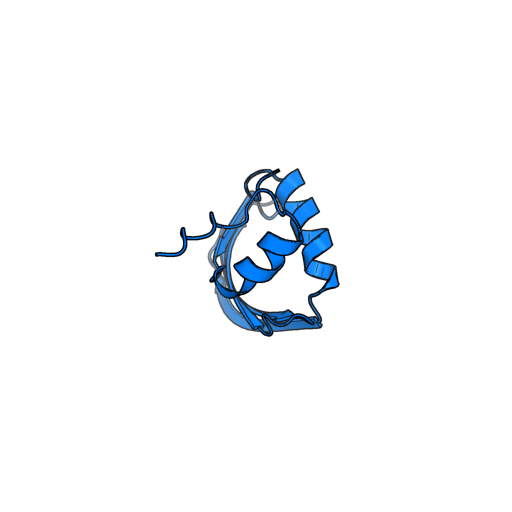94 1.569 -25.321 1.00 61.91 85 SER A O 1
ATOM 643 N N . ASN A 1 86 ? -7.349 0.820 -23.980 1.00 48.97 86 ASN A N 1
ATOM 644 C CA . ASN A 1 86 ? -7.172 2.044 -23.180 1.00 48.97 86 ASN A CA 1
ATOM 645 C C . ASN A 1 86 ? -5.936 2.868 -23.587 1.00 48.97 86 ASN A C 1
ATOM 647 O O . ASN A 1 86 ? -5.579 3.824 -22.895 1.00 48.97 86 ASN A O 1
ATOM 651 N N . ALA A 1 87 ? -5.255 2.508 -24.681 1.00 53.78 87 ALA A N 1
ATOM 652 C CA . ALA A 1 87 ? -4.129 3.293 -25.168 1.00 53.78 87 ALA A CA 1
ATOM 653 C C . ALA A 1 87 ? -4.592 4.723 -25.523 1.00 53.78 87 ALA A C 1
ATOM 655 O O . ALA A 1 87 ? -5.620 4.881 -26.190 1.00 53.78 87 ALA A O 1
ATOM 656 N N . PRO A 1 88 ? -3.861 5.776 -25.107 1.00 53.84 88 PRO A N 1
ATOM 657 C CA . PRO A 1 88 ? -4.183 7.133 -25.525 1.00 53.84 88 PRO A CA 1
ATOM 658 C C . PRO A 1 88 ? -4.144 7.209 -27.053 1.00 53.84 88 PRO A C 1
ATOM 660 O O . PRO A 1 88 ? -3.226 6.679 -27.684 1.00 53.84 88 PRO A O 1
ATOM 663 N N . ALA A 1 89 ? -5.154 7.851 -27.649 1.00 58.47 89 ALA A N 1
ATOM 664 C CA . ALA A 1 89 ? -5.236 8.019 -29.094 1.00 58.47 89 ALA A CA 1
ATOM 665 C C . ALA A 1 89 ? -3.922 8.616 -29.619 1.00 58.47 89 ALA A C 1
ATOM 667 O O . ALA A 1 89 ? -3.477 9.668 -29.152 1.00 58.47 89 ALA A O 1
ATOM 668 N N . ALA A 1 90 ? -3.293 7.927 -30.574 1.00 56.69 90 ALA A N 1
ATOM 669 C CA . ALA A 1 90 ? -2.075 8.405 -31.207 1.00 56.69 90 ALA A CA 1
ATOM 670 C C . ALA A 1 90 ? -2.325 9.808 -31.777 1.00 56.69 90 ALA A C 1
ATOM 672 O O . ALA A 1 90 ? -3.265 10.021 -32.546 1.00 56.69 90 ALA A O 1
ATOM 673 N N . LYS A 1 91 ? -1.499 10.779 -31.376 1.00 46.59 91 LYS A N 1
ATOM 674 C CA . LYS A 1 91 ? -1.584 12.141 -31.904 1.00 46.59 91 LYS A CA 1
ATOM 675 C C . LYS A 1 91 ? -1.318 12.082 -33.416 1.00 46.59 91 LYS A C 1
ATOM 677 O O . LYS A 1 91 ? -0.316 11.477 -33.803 1.00 46.59 91 LYS A O 1
ATOM 682 N N . PRO A 1 92 ? -2.178 12.669 -34.270 1.00 43.50 92 PRO A N 1
ATOM 683 C CA . PRO A 1 92 ? -1.955 12.630 -35.707 1.00 43.50 92 PRO A CA 1
ATOM 684 C C . PRO A 1 92 ? -0.636 13.337 -36.031 1.00 43.50 92 PRO A C 1
ATOM 686 O O . PRO A 1 92 ? -0.367 14.432 -35.527 1.00 43.50 92 PRO A O 1
ATOM 689 N N . ALA A 1 93 ? 0.194 12.672 -36.835 1.00 60.03 93 ALA A N 1
ATOM 690 C CA . ALA A 1 93 ? 1.413 13.253 -37.376 1.00 60.03 93 ALA A CA 1
ATOM 691 C C . ALA A 1 93 ? 1.039 14.494 -38.201 1.00 60.03 93 ALA A C 1
ATOM 693 O O . ALA A 1 93 ? 0.113 14.435 -39.012 1.00 60.03 93 ALA A O 1
ATOM 694 N N . SER A 1 94 ? 1.708 15.615 -37.920 1.00 67.38 94 SER A N 1
ATOM 695 C CA . SER A 1 94 ? 1.605 16.856 -38.702 1.00 67.38 94 SER A CA 1
ATOM 696 C C . SER A 1 94 ? 2.520 16.811 -39.915 1.00 67.38 94 SER A C 1
ATOM 698 O O . SER A 1 94 ? 3.593 16.177 -39.798 1.00 67.38 94 SER A O 1
#

Mean predicted aligned error: 8.0 Å

Sequence (94 aa):
MSSDDPAGHLAGLAGFLRVVTGVDMISELYGEREATLVYDVHTATPVGTQRTAEHFRLDDTGITSITLIFDGTPWQPMLAVMNPSNAPAAKPAS

pLDDT: mean 85.52, std 15.85, range [43.5, 98.62]

Foldseek 3Di:
DDCVDPVNVVVVVVVQVVFWPDKAWDDWDDDPFKIWTWIWTAGNDPLGIWTKIKMFGHDPVGTPDIDIDTPCVSVVVVVCVVPVVPPDPDDDDD

Secondary structure (DSSP, 8-state):
--TTSHHHHHHHHHHHTTTEEEEEEEEEEE-SSEEEEEEEEEESSTT-EEEEEEEEEEETTEEEEEEEEE--GGGHHHHHHH-GGGSPPPPPP-

Solvent-accessible surface area (backbone atoms only — not comparable to full-atom values): 5624 Å² total; per-residue (Å²): 127,53,72,90,38,75,68,30,33,54,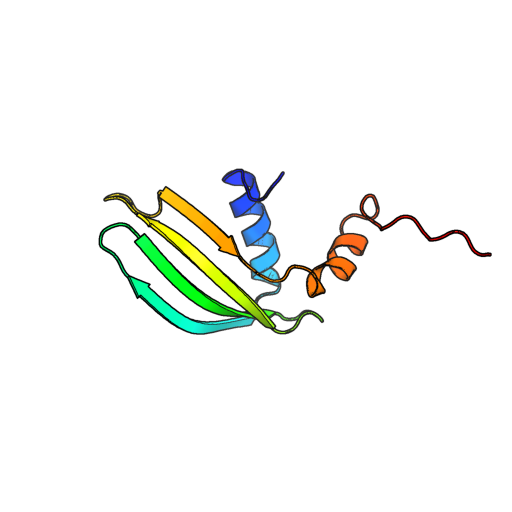55,50,47,63,59,50,60,74,40,49,76,49,72,48,84,75,46,79,48,80,58,98,47,34,39,39,39,32,32,37,37,34,34,80,49,97,62,37,64,45,60,36,39,39,37,37,33,45,56,102,89,42,80,75,44,79,49,81,45,61,81,61,72,72,50,48,71,59,51,29,71,78,38,64,89,68,48,78,80,77,77,79,85,128